Protein AF-A0AA46TJS6-F1 (afdb_monomer_lite)

Organism: NCBI:txid2908642

Sequence (65 aa):
MRNTELEHLDVLVGTWRLTLSDAWFLEPAGTEVHGSATVEWLGDAFVIVRSELDGELSIAILEPG

Secondary structure (DSSP, 8-state):
---TTTGGGGGG-EEEEEEE-S-TTSSSTT--EEEEEEEEEETTTEEEEEEEESS----------

Foldseek 3Di:
DADPVCVVCVVVADKDKDKDADDPQDPPHGDIWIWMWGWADDPRYDIDIDIDTPDDSPRPPPDDD

pLDDT: mean 84.65, std 13.57, range [51.03, 97.75]

Structure (mmCIF, N/CA/C/O backbone):
data_AF-A0AA46TJS6-F1
#
_entry.id   AF-A0AA46TJS6-F1
#
loop_
_atom_site.group_PDB
_atom_site.id
_atom_site.type_symbol
_atom_site.label_atom_id
_atom_site.label_alt_id
_atom_site.label_comp_id
_atom_site.label_asym_id
_atom_site.label_entity_id
_atom_site.label_seq_id
_atom_site.pdbx_PDB_ins_code
_ato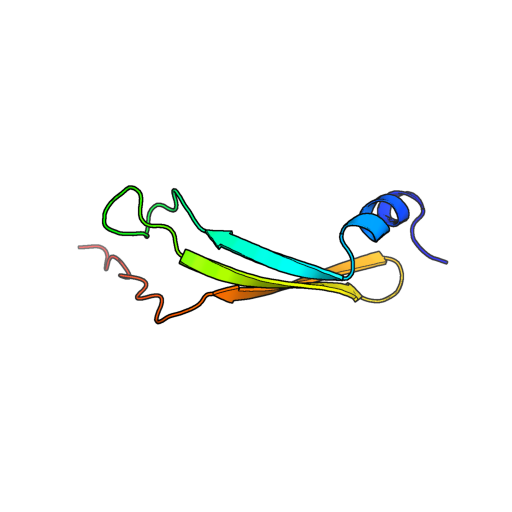m_site.Cartn_x
_atom_site.Cartn_y
_atom_site.Cartn_z
_atom_site.occupancy
_atom_site.B_iso_or_equiv
_atom_site.auth_seq_id
_atom_site.auth_comp_id
_atom_site.auth_asym_id
_atom_site.auth_atom_id
_atom_site.pdbx_PDB_model_num
ATOM 1 N N . MET A 1 1 ? 20.892 -1.069 -16.022 1.00 68.88 1 MET A N 1
ATOM 2 C CA . MET A 1 1 ? 20.392 -2.443 -16.258 1.00 68.88 1 MET A CA 1
ATOM 3 C C . MET A 1 1 ? 19.686 -2.810 -14.977 1.00 68.88 1 MET A C 1
ATOM 5 O O . MET A 1 1 ? 20.342 -2.761 -13.940 1.00 68.88 1 MET A O 1
ATOM 9 N N . ARG A 1 2 ? 18.371 -3.051 -15.031 1.00 68.38 2 ARG A N 1
ATOM 10 C CA . ARG A 1 2 ? 17.596 -3.408 -13.838 1.00 68.38 2 ARG A CA 1
ATOM 11 C C . ARG A 1 2 ? 18.137 -4.688 -13.220 1.00 68.38 2 ARG A C 1
ATOM 13 O O . ARG A 1 2 ? 18.643 -5.557 -13.927 1.00 68.38 2 ARG A O 1
ATOM 20 N N . ASN A 1 3 ? 18.085 -4.765 -11.896 1.00 75.50 3 ASN A N 1
ATOM 21 C CA . ASN A 1 3 ? 18.411 -5.991 -11.186 1.00 75.50 3 ASN A CA 1
ATOM 22 C C . ASN A 1 3 ? 17.365 -7.058 -11.545 1.00 75.50 3 ASN A C 1
ATOM 24 O O . ASN A 1 3 ? 16.194 -6.889 -11.219 1.00 75.5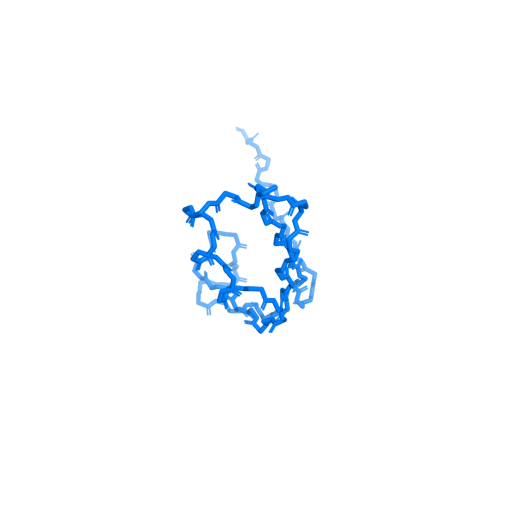0 3 ASN A O 1
ATOM 28 N N . THR A 1 4 ? 17.797 -8.136 -12.200 1.00 77.81 4 THR A N 1
ATOM 29 C CA . THR A 1 4 ? 16.928 -9.200 -12.726 1.00 77.81 4 THR A CA 1
ATOM 30 C C . THR A 1 4 ? 16.086 -9.872 -11.643 1.00 77.81 4 THR A C 1
ATOM 32 O O . THR A 1 4 ? 14.922 -10.171 -11.872 1.00 77.81 4 THR A O 1
ATOM 35 N N . GLU A 1 5 ? 16.616 -10.026 -10.427 1.00 80.25 5 GLU A N 1
ATOM 36 C CA . GLU A 1 5 ? 15.845 -10.586 -9.308 1.00 80.25 5 GLU A CA 1
ATOM 37 C C . GLU A 1 5 ? 14.714 -9.652 -8.862 1.00 80.25 5 GLU A C 1
ATOM 39 O O . GLU A 1 5 ? 13.684 -10.097 -8.355 1.00 80.25 5 GLU A O 1
ATOM 44 N N . LEU A 1 6 ? 14.891 -8.343 -9.062 1.00 78.62 6 LEU A N 1
ATOM 45 C CA . LEU A 1 6 ? 13.888 -7.347 -8.710 1.00 78.62 6 LEU A CA 1
ATOM 46 C C . LEU A 1 6 ? 12.843 -7.154 -9.807 1.00 78.62 6 LEU A C 1
ATOM 48 O O . LEU A 1 6 ? 11.776 -6.640 -9.499 1.00 78.62 6 LEU A O 1
ATOM 52 N N . GLU A 1 7 ? 13.064 -7.614 -11.041 1.00 82.31 7 GLU A N 1
ATOM 53 C CA . GLU A 1 7 ? 12.042 -7.571 -12.103 1.00 82.31 7 GLU A CA 1
ATOM 54 C C . GLU A 1 7 ? 10.745 -8.284 -11.682 1.00 82.31 7 GLU A C 1
ATOM 56 O O . GLU A 1 7 ? 9.656 -7.875 -12.071 1.00 82.31 7 GLU A O 1
ATOM 61 N N . HIS A 1 8 ? 10.822 -9.272 -10.784 1.00 86.62 8 HIS A N 1
ATOM 62 C CA . HIS A 1 8 ? 9.640 -9.901 -10.185 1.00 86.62 8 HIS A CA 1
ATOM 63 C C . HIS A 1 8 ? 8.743 -8.927 -9.401 1.00 86.62 8 HIS A C 1
ATOM 65 O O . HIS A 1 8 ? 7.560 -9.207 -9.207 1.00 86.62 8 HIS A O 1
ATOM 71 N N . LEU A 1 9 ? 9.273 -7.782 -8.964 1.00 88.50 9 LEU A N 1
ATOM 72 C CA . LEU A 1 9 ? 8.5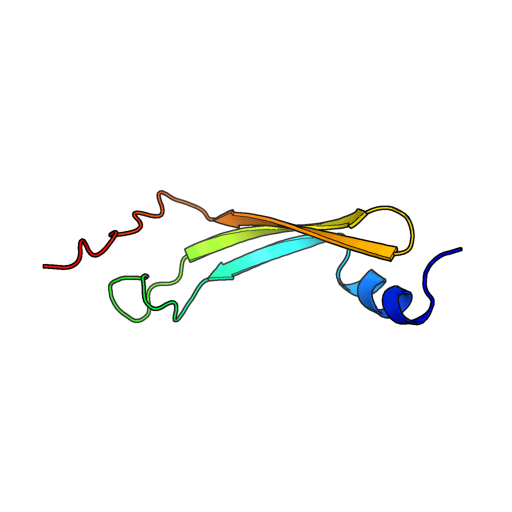20 -6.732 -8.280 1.00 88.50 9 LEU A CA 1
ATOM 73 C C . LEU A 1 9 ? 7.726 -5.843 -9.245 1.00 88.50 9 LEU A C 1
ATOM 75 O O . LEU A 1 9 ? 6.909 -5.058 -8.767 1.00 88.50 9 LEU A O 1
ATOM 79 N N . ASP A 1 10 ? 7.890 -5.975 -10.569 1.00 89.06 10 ASP A N 1
ATOM 80 C CA . ASP A 1 10 ? 7.104 -5.206 -11.5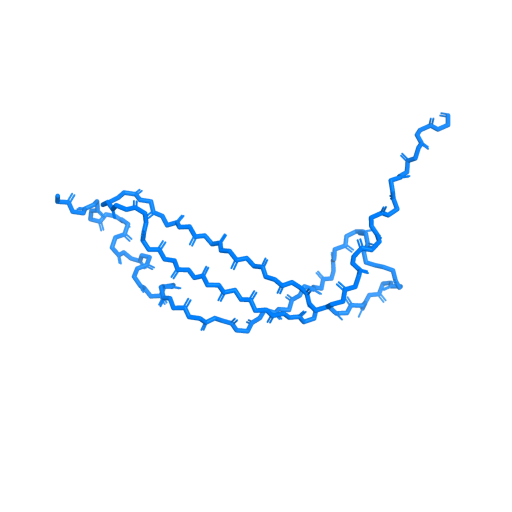50 1.00 89.06 10 ASP A CA 1
ATOM 81 C C . ASP A 1 10 ? 5.594 -5.388 -11.341 1.00 89.06 10 ASP A C 1
ATOM 83 O O . ASP A 1 10 ? 4.827 -4.447 -11.528 1.00 89.06 10 ASP A O 1
ATOM 87 N N . VAL A 1 11 ? 5.161 -6.568 -10.883 1.00 92.19 11 VAL A N 1
ATOM 88 C CA . VAL A 1 11 ? 3.747 -6.849 -10.578 1.00 92.19 11 VAL A CA 1
ATOM 89 C C . VAL A 1 11 ? 3.189 -5.975 -9.453 1.00 92.19 11 VAL A C 1
ATOM 91 O O . VAL A 1 11 ? 1.981 -5.770 -9.373 1.00 92.19 11 VAL A O 1
ATOM 94 N N . LEU A 1 12 ? 4.056 -5.468 -8.575 1.00 92.62 12 LEU A N 1
ATOM 95 C CA . LEU A 1 12 ? 3.661 -4.600 -7.475 1.00 92.62 12 LEU A CA 1
ATOM 96 C C . LEU A 1 12 ? 3.529 -3.143 -7.921 1.00 92.62 12 LEU A C 1
ATOM 98 O O . LEU A 1 12 ? 2.871 -2.381 -7.223 1.00 92.62 12 LEU A O 1
ATOM 102 N N . VAL A 1 13 ? 4.121 -2.741 -9.050 1.00 94.38 13 VAL A N 1
ATOM 103 C CA . VAL A 1 13 ? 4.125 -1.344 -9.509 1.00 94.38 13 VAL A CA 1
ATOM 104 C C . VAL A 1 13 ? 2.723 -0.906 -9.914 1.00 94.38 13 VAL A C 1
ATOM 106 O O . VAL A 1 13 ? 2.072 -1.530 -10.750 1.00 94.38 13 VAL A O 1
ATOM 109 N N . GLY A 1 14 ? 2.271 0.211 -9.348 1.00 96.12 14 GLY A N 1
ATOM 110 C CA . GLY A 1 14 ? 0.946 0.759 -9.606 1.00 96.12 14 GLY A CA 1
ATOM 111 C C . GLY A 1 14 ? 0.296 1.354 -8.364 1.00 96.12 14 GLY A C 1
ATOM 112 O O . GLY A 1 14 ? 0.958 1.667 -7.373 1.00 96.12 14 GLY A O 1
ATOM 113 N N . THR A 1 15 ? -1.021 1.524 -8.442 1.00 97.38 15 THR A N 1
ATOM 114 C CA .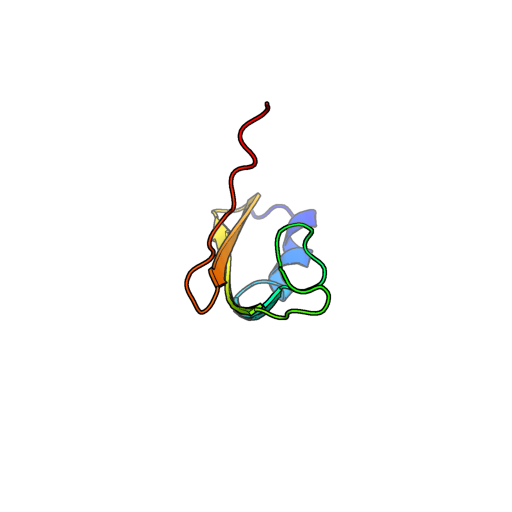 THR A 1 15 ? -1.846 2.055 -7.356 1.00 97.38 15 THR A CA 1
ATOM 115 C C . THR A 1 15 ? -2.699 0.949 -6.760 1.00 97.38 15 THR A C 1
ATOM 117 O O . THR A 1 15 ? -3.352 0.193 -7.480 1.00 97.38 15 THR A O 1
ATOM 120 N N . TRP A 1 16 ? -2.734 0.905 -5.435 1.00 97.62 16 TRP A N 1
ATOM 121 C CA . TRP A 1 16 ? -3.410 -0.115 -4.654 1.00 97.62 16 TRP A CA 1
ATOM 122 C C . TRP A 1 16 ? -4.401 0.517 -3.691 1.00 97.62 16 TRP A C 1
ATOM 124 O O . TRP A 1 16 ? -4.169 1.597 -3.146 1.00 97.62 16 TRP A O 1
ATOM 134 N N . ARG A 1 17 ? -5.493 -0.204 -3.443 1.00 96.62 17 ARG A N 1
ATOM 135 C CA . ARG A 1 17 ? -6.290 -0.004 -2.234 1.00 96.62 17 ARG A CA 1
ATOM 136 C C . ARG A 1 17 ? -5.605 -0.726 -1.087 1.00 96.62 17 ARG A C 1
ATOM 138 O O . ARG A 1 17 ? -5.187 -1.871 -1.252 1.00 96.62 17 ARG A O 1
ATOM 145 N N . LEU A 1 18 ? -5.512 -0.059 0.051 1.00 95.44 18 LEU A N 1
ATOM 146 C CA . LEU A 1 18 ? -4.870 -0.576 1.247 1.00 95.44 18 LEU A CA 1
ATOM 147 C C . LEU A 1 18 ? -5.908 -0.754 2.357 1.00 95.44 18 LEU A C 1
ATOM 149 O O . LEU A 1 18 ? -6.895 -0.025 2.435 1.00 95.44 18 LEU A O 1
ATOM 153 N N . THR A 1 19 ? -5.713 -1.767 3.192 1.00 95.31 19 THR A N 1
ATOM 154 C CA . THR A 1 19 ? -6.468 -1.972 4.430 1.00 95.31 19 THR A CA 1
ATOM 155 C C . THR A 1 19 ? -5.470 -2.368 5.505 1.00 95.31 19 THR A C 1
ATOM 157 O O . THR A 1 19 ? -4.727 -3.334 5.333 1.00 95.31 19 THR A O 1
ATOM 160 N N . LEU A 1 20 ? -5.410 -1.575 6.568 1.00 92.69 20 LEU A N 1
ATOM 161 C CA . LEU A 1 20 ? -4.640 -1.842 7.770 1.00 92.69 20 LEU A CA 1
ATOM 162 C C . LEU A 1 20 ? -5.593 -2.421 8.816 1.00 92.69 20 LEU A C 1
ATOM 164 O O . LEU A 1 20 ? -6.529 -1.747 9.237 1.00 92.69 20 LEU A O 1
ATOM 168 N N . SER A 1 21 ? -5.338 -3.653 9.235 1.00 93.69 21 SER A N 1
ATOM 169 C CA . SER A 1 21 ? -6.059 -4.350 10.299 1.00 93.69 21 SER A CA 1
ATOM 170 C C . SER A 1 21 ? -5.055 -4.951 11.282 1.00 93.69 21 SER A C 1
ATOM 172 O O . SER A 1 21 ? -3.856 -5.004 10.996 1.00 93.69 21 SER A O 1
ATOM 174 N N . ASP A 1 22 ? -5.535 -5.390 12.447 1.00 92.25 22 ASP A N 1
ATOM 175 C CA . ASP A 1 22 ? -4.768 -6.196 13.415 1.00 92.25 22 ASP A CA 1
ATOM 176 C C . ASP A 1 22 ? -3.435 -5.572 13.880 1.00 92.25 22 ASP A C 1
ATOM 178 O O . ASP A 1 22 ? -2.521 -6.260 14.342 1.00 92.25 22 ASP A O 1
ATOM 182 N N . ALA A 1 23 ? -3.314 -4.248 13.779 1.00 89.81 23 ALA A N 1
ATOM 183 C CA . ALA A 1 23 ? -2.178 -3.510 14.299 1.00 89.81 23 ALA A CA 1
ATOM 184 C C . ALA A 1 23 ? -2.384 -3.206 15.788 1.00 89.81 23 ALA A C 1
ATOM 186 O O . ALA A 1 23 ? -3.455 -2.785 16.207 1.00 89.81 23 ALA A O 1
ATOM 187 N N . TRP A 1 24 ? -1.327 -3.377 16.586 1.00 87.69 24 TRP A N 1
ATOM 188 C CA . TRP A 1 24 ? -1.365 -3.255 18.052 1.00 87.69 24 TRP A CA 1
ATOM 189 C C . TRP A 1 24 ? -1.832 -1.886 18.577 1.00 87.69 24 TRP A C 1
ATOM 191 O O . TRP A 1 24 ? -2.200 -1.782 19.739 1.00 87.69 24 TRP A O 1
ATOM 201 N N . PHE A 1 25 ? -1.773 -0.844 17.745 1.00 85.19 25 PHE A N 1
ATOM 202 C CA . PHE A 1 25 ? -2.190 0.523 18.069 1.00 85.19 25 PHE A CA 1
ATOM 203 C C . PHE A 1 25 ? -3.582 0.877 17.522 1.00 85.19 25 PHE A C 1
ATOM 205 O O . PHE A 1 25 ? -4.039 2.002 17.718 1.00 85.19 25 PHE A O 1
ATOM 212 N N . LEU A 1 26 ? -4.237 -0.038 16.800 1.00 88.12 26 LEU A N 1
ATOM 213 C CA . LEU A 1 26 ? -5.608 0.152 16.345 1.00 88.12 26 LEU A CA 1
ATOM 214 C C . LEU A 1 26 ? -6.565 -0.307 17.440 1.00 88.12 26 LEU A C 1
ATOM 216 O O . LEU A 1 26 ? -6.706 -1.499 17.703 1.00 88.12 26 LEU A O 1
ATOM 220 N N . GLU A 1 27 ? -7.237 0.662 18.052 1.00 84.31 27 GLU A N 1
ATOM 221 C CA . GLU A 1 27 ? -8.252 0.431 19.070 1.00 84.31 27 GLU A CA 1
ATOM 222 C C . GLU A 1 27 ? -9.622 0.925 18.582 1.00 84.31 27 GLU A C 1
ATOM 224 O O . GLU A 1 27 ? -9.712 2.024 18.027 1.00 84.31 27 GLU A O 1
ATOM 229 N N . PRO A 1 28 ? -10.703 0.159 18.818 1.00 89.00 28 PRO A N 1
ATOM 230 C CA . PRO A 1 28 ? -10.726 -1.168 19.444 1.00 89.00 28 PRO A CA 1
ATOM 231 C C . PRO A 1 28 ? -10.144 -2.277 18.546 1.00 89.00 28 PRO A C 1
ATOM 233 O O . PRO A 1 28 ? -10.057 -2.124 17.327 1.00 89.00 28 PRO A O 1
ATOM 236 N N . ALA A 1 29 ? -9.819 -3.429 19.137 1.00 88.12 29 ALA A N 1
ATOM 237 C CA . ALA A 1 29 ? -9.453 -4.634 18.388 1.00 88.12 29 ALA A CA 1
ATOM 238 C C . ALA A 1 29 ? -10.482 -4.969 17.286 1.00 88.12 29 ALA A C 1
ATOM 240 O O . ALA A 1 29 ? -11.694 -4.931 17.514 1.00 88.12 29 ALA A O 1
ATOM 241 N N . GLY A 1 30 ? -9.988 -5.316 16.095 1.00 90.12 30 GLY A N 1
ATOM 242 C CA . GLY A 1 30 ? -10.808 -5.535 14.897 1.00 90.12 30 GLY A CA 1
ATOM 243 C C . GLY A 1 30 ? -11.109 -4.266 14.091 1.00 90.12 30 GLY A C 1
ATOM 244 O O . GLY A 1 30 ? -11.849 -4.336 13.114 1.00 90.12 30 GLY A O 1
ATOM 245 N N . THR A 1 31 ? -10.549 -3.114 14.473 1.00 91.88 31 THR A N 1
ATOM 246 C CA . THR A 1 31 ? -10.610 -1.898 13.652 1.00 91.88 31 THR A CA 1
ATOM 247 C C . THR A 1 31 ? -9.839 -2.092 12.349 1.00 91.88 31 THR A C 1
ATOM 249 O O . THR A 1 31 ? -8.684 -2.520 12.354 1.00 91.88 31 THR A O 1
ATOM 252 N N . GLU A 1 32 ? -10.477 -1.720 11.243 1.00 93.75 32 GLU A N 1
ATOM 253 C CA . GLU A 1 32 ? -9.857 -1.621 9.927 1.00 93.75 32 GLU A CA 1
ATOM 254 C C . GLU A 1 32 ? -9.746 -0.151 9.519 1.00 93.75 32 GLU A C 1
ATOM 256 O O . GLU A 1 32 ? -10.707 0.614 9.629 1.00 93.75 32 GLU A O 1
ATOM 261 N N . VAL A 1 33 ? -8.572 0.238 9.026 1.00 92.81 33 VAL A N 1
ATOM 262 C CA . VAL A 1 33 ? -8.329 1.554 8.429 1.00 92.81 33 VAL A CA 1
ATOM 263 C C . VAL A 1 33 ? -8.012 1.350 6.958 1.00 92.81 33 VAL A C 1
ATOM 265 O O . VAL A 1 33 ? -7.040 0.683 6.603 1.00 92.81 33 VAL A O 1
ATOM 268 N N . HIS A 1 34 ? -8.844 1.907 6.087 1.00 94.62 34 HIS A N 1
ATOM 269 C CA . HIS A 1 34 ? -8.609 1.851 4.650 1.00 94.62 34 HIS A CA 1
ATOM 270 C C . HIS A 1 34 ? -7.671 2.972 4.205 1.00 94.62 34 HIS A C 1
ATOM 272 O O . HIS A 1 34 ? -7.380 3.905 4.949 1.00 94.62 34 HIS A O 1
ATOM 278 N N . GLY A 1 35 ? -7.157 2.855 2.991 1.00 94.69 35 GLY A N 1
ATOM 279 C CA . GLY A 1 35 ? -6.325 3.883 2.400 1.00 94.69 35 GLY A CA 1
ATOM 280 C C . GLY A 1 35 ? -5.901 3.528 0.989 1.00 94.69 3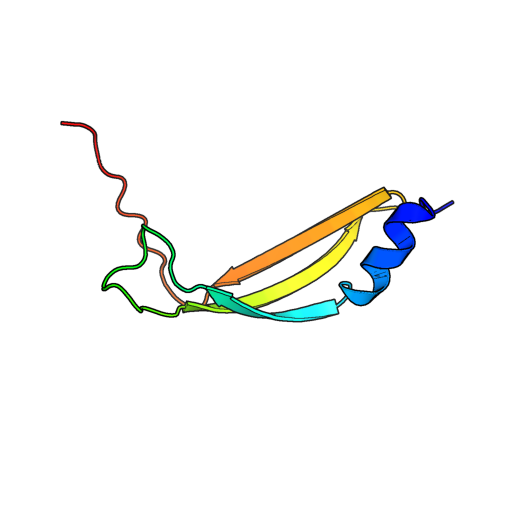5 GLY A C 1
ATOM 281 O O . GLY A 1 35 ? -6.463 2.638 0.334 1.00 94.69 35 GLY A O 1
ATOM 282 N N . SER A 1 36 ? -4.858 4.199 0.529 1.00 96.50 36 SER A N 1
ATOM 283 C CA . SER A 1 36 ? -4.245 3.931 -0.762 1.00 96.50 36 SER A CA 1
ATOM 284 C C . SER A 1 36 ? -2.739 3.770 -0.632 1.00 96.50 36 SER A C 1
ATOM 286 O O . SER A 1 36 ? -2.117 4.251 0.314 1.00 96.50 36 SER A O 1
ATOM 288 N N . ALA A 1 37 ? -2.146 3.062 -1.584 1.00 97.06 37 ALA A N 1
ATOM 289 C CA . ALA A 1 37 ? -0.703 3.003 -1.716 1.00 97.06 37 ALA A CA 1
ATOM 290 C C . ALA A 1 37 ? -0.292 3.122 -3.179 1.00 97.06 37 ALA A C 1
ATOM 292 O O . ALA A 1 37 ? -0.977 2.621 -4.073 1.00 97.06 37 ALA A O 1
ATOM 293 N N . THR A 1 38 ? 0.848 3.753 -3.426 1.00 97.75 38 THR A N 1
ATOM 294 C CA . THR A 1 38 ? 1.534 3.700 -4.713 1.00 97.75 38 THR A CA 1
ATOM 295 C C . THR A 1 38 ? 2.858 2.979 -4.558 1.00 97.75 38 THR A C 1
ATOM 297 O O . THR A 1 38 ? 3.586 3.170 -3.582 1.00 97.75 38 THR A O 1
ATOM 300 N N . VAL A 1 39 ? 3.159 2.130 -5.532 1.00 96.75 39 VAL A N 1
ATOM 301 C CA . VAL A 1 39 ? 4.436 1.435 -5.635 1.00 96.75 39 VAL A CA 1
ATOM 302 C C . VAL A 1 39 ? 5.088 1.851 -6.940 1.00 96.75 39 VAL A C 1
ATOM 304 O O . VAL A 1 39 ? 4.491 1.719 -8.009 1.00 96.75 39 VAL A O 1
ATOM 307 N N . GLU A 1 40 ? 6.309 2.362 -6.851 1.00 95.19 40 GLU A N 1
ATOM 308 C CA . GLU A 1 40 ? 7.042 2.925 -7.982 1.00 95.19 40 GLU A CA 1
ATOM 309 C C . GLU A 1 40 ? 8.498 2.465 -7.957 1.00 95.19 40 GLU A C 1
ATOM 311 O O . GLU A 1 40 ? 9.095 2.296 -6.893 1.00 95.19 40 GLU A O 1
ATOM 316 N N . TRP A 1 41 ? 9.103 2.322 -9.133 1.00 93.31 41 TRP A N 1
ATOM 317 C CA . TRP A 1 41 ? 10.541 2.100 -9.243 1.00 93.31 41 TRP A CA 1
ATOM 318 C C . TRP A 1 41 ? 11.331 3.332 -8.805 1.00 93.31 41 TRP A C 1
ATOM 320 O O . TRP A 1 41 ? 11.119 4.439 -9.303 1.00 93.31 41 TRP A O 1
ATOM 330 N N . LEU A 1 42 ? 12.315 3.115 -7.939 1.00 91.31 42 LEU A N 1
ATOM 331 C CA . LEU A 1 42 ? 13.383 4.058 -7.651 1.00 91.31 42 LEU A CA 1
ATOM 332 C C . LEU A 1 42 ? 14.661 3.592 -8.354 1.00 91.31 42 LEU A C 1
ATOM 334 O O . LEU A 1 42 ? 15.434 2.775 -7.845 1.00 91.31 42 LEU A O 1
ATOM 338 N N . GLY A 1 43 ? 14.879 4.140 -9.547 1.00 88.38 43 GLY A N 1
ATOM 339 C CA . GLY A 1 43 ? 15.982 3.735 -10.411 1.00 88.38 43 GLY A CA 1
ATOM 340 C C . GLY A 1 43 ? 15.865 2.270 -10.840 1.00 88.38 43 GLY A C 1
ATOM 341 O O . GLY A 1 43 ? 14.773 1.777 -11.108 1.00 88.38 43 GLY A O 1
ATOM 342 N N . ASP A 1 44 ? 17.008 1.586 -10.905 1.00 85.38 44 ASP A N 1
ATOM 343 C CA . ASP A 1 44 ? 17.120 0.230 -11.462 1.00 85.38 44 ASP A CA 1
ATOM 344 C C . ASP A 1 44 ? 17.139 -0.887 -10.397 1.00 85.38 44 ASP A C 1
ATOM 346 O O . ASP A 1 44 ? 17.232 -2.067 -10.743 1.00 85.38 44 ASP A O 1
ATOM 350 N N . ALA A 1 45 ? 17.118 -0.532 -9.108 1.00 86.62 45 ALA A N 1
ATOM 351 C CA . ALA A 1 45 ? 17.447 -1.463 -8.024 1.00 86.62 45 ALA A CA 1
ATOM 352 C C . ALA A 1 45 ? 16.555 -1.363 -6.777 1.00 86.62 45 ALA A C 1
ATOM 354 O O . ALA A 1 45 ? 16.781 -2.101 -5.823 1.00 86.62 45 ALA A O 1
ATOM 355 N N . PHE A 1 46 ? 15.569 -0.466 -6.747 1.00 88.94 46 PHE A N 1
ATOM 356 C CA . PHE A 1 46 ? 14.707 -0.287 -5.580 1.00 88.94 46 PHE A CA 1
ATOM 357 C C . PHE A 1 46 ? 13.275 0.012 -5.999 1.00 88.94 46 PHE A C 1
ATOM 359 O O . PHE A 1 46 ? 13.042 0.591 -7.055 1.00 88.94 46 PHE A O 1
ATOM 366 N N . VAL A 1 47 ? 12.325 -0.315 -5.128 1.00 91.44 47 VAL A N 1
ATOM 367 C CA . VAL A 1 47 ? 10.942 0.158 -5.213 1.00 91.44 47 VAL A CA 1
ATOM 368 C C . VAL A 1 47 ? 10.639 1.024 -3.995 1.00 91.44 47 VAL A C 1
ATOM 370 O O . VAL A 1 47 ? 11.093 0.731 -2.888 1.00 91.44 47 VAL A O 1
ATOM 373 N N . ILE A 1 48 ? 9.891 2.102 -4.196 1.00 94.75 48 ILE A N 1
ATOM 374 C CA . ILE A 1 48 ? 9.308 2.896 -3.116 1.00 94.75 48 ILE A CA 1
ATOM 375 C C . ILE A 1 48 ? 7.842 2.503 -3.002 1.00 94.75 48 ILE A C 1
ATOM 377 O O . ILE A 1 48 ? 7.129 2.493 -4.002 1.00 94.75 48 ILE A O 1
ATOM 381 N N . VAL A 1 49 ? 7.397 2.257 -1.772 1.00 95.62 49 VAL A N 1
ATOM 382 C CA . VAL A 1 49 ? 5.980 2.167 -1.419 1.00 95.62 49 VAL A CA 1
ATOM 383 C C . VAL A 1 49 ? 5.618 3.422 -0.631 1.00 95.62 49 VAL A C 1
ATOM 385 O O . VAL A 1 49 ? 6.221 3.690 0.409 1.00 95.62 49 VAL A O 1
ATOM 388 N N . ARG A 1 50 ? 4.665 4.209 -1.131 1.00 96.38 50 ARG A N 1
ATOM 389 C CA . ARG A 1 50 ? 4.067 5.332 -0.395 1.00 96.38 50 ARG A CA 1
ATOM 390 C C . ARG A 1 50 ? 2.636 4.960 -0.061 1.00 96.38 50 ARG A C 1
ATOM 392 O O . ARG A 1 50 ? 1.899 4.593 -0.966 1.00 96.38 50 ARG A O 1
ATOM 399 N N . SER A 1 51 ? 2.255 5.081 1.202 1.00 93.94 51 SER A N 1
ATOM 400 C CA . SER A 1 51 ? 0.900 4.775 1.654 1.00 93.94 51 SER A CA 1
ATOM 401 C C . SER A 1 51 ? 0.288 5.986 2.334 1.00 93.94 51 SER A C 1
ATOM 403 O O . SER A 1 51 ? 0.958 6.683 3.094 1.00 93.94 51 SER A O 1
ATOM 405 N N . GLU A 1 52 ? -0.991 6.193 2.074 1.00 93.75 52 GLU A N 1
ATOM 406 C CA . GLU A 1 52 ? -1.844 7.154 2.754 1.00 93.75 52 GLU A CA 1
ATOM 407 C C . GLU A 1 52 ? -2.987 6.369 3.392 1.00 93.75 52 GLU A C 1
ATOM 409 O O . GLU A 1 52 ? -3.633 5.557 2.728 1.00 93.75 52 GLU A O 1
ATOM 414 N N . LEU A 1 53 ? -3.180 6.555 4.694 1.00 91.12 53 LEU A N 1
ATOM 415 C CA . LEU A 1 53 ? -4.259 5.936 5.453 1.00 91.12 53 LEU A CA 1
ATOM 416 C C . LEU A 1 53 ? -5.355 6.978 5.644 1.00 91.12 53 LEU A C 1
ATOM 418 O O . LEU A 1 53 ? -5.067 8.122 5.996 1.00 91.12 53 LEU A O 1
ATOM 422 N N . ASP A 1 54 ? -6.597 6.578 5.404 1.00 84.94 54 ASP A N 1
ATOM 423 C CA . ASP A 1 54 ? -7.745 7.462 5.518 1.00 84.94 54 ASP A CA 1
ATOM 424 C C . ASP A 1 54 ? -8.018 7.734 7.008 1.00 84.94 54 ASP A C 1
ATOM 426 O O . ASP A 1 54 ? -8.299 6.819 7.782 1.00 84.94 54 ASP A O 1
ATOM 430 N N . GLY A 1 55 ? -7.954 9.004 7.417 1.00 72.12 55 GLY A N 1
ATOM 431 C CA . GLY A 1 55 ? -8.270 9.444 8.780 1.00 72.12 55 GLY A CA 1
ATOM 432 C C . GLY A 1 55 ? -7.063 9.871 9.622 1.00 72.12 55 GLY A C 1
ATOM 433 O O . GLY A 1 55 ? -5.925 9.918 9.165 1.00 72.12 55 GLY A O 1
ATOM 434 N N . GLU A 1 56 ? -7.330 10.246 10.874 1.00 62.56 56 GLU A N 1
ATOM 435 C CA . GLU A 1 56 ? -6.315 10.702 11.826 1.00 62.56 56 GLU A CA 1
ATOM 436 C C . GLU A 1 56 ? -5.806 9.502 12.637 1.00 62.56 56 GLU A C 1
ATOM 438 O O . GLU A 1 56 ? -6.490 8.993 13.523 1.00 62.56 56 GLU A O 1
ATOM 443 N N . LEU A 1 57 ? -4.603 9.015 12.318 1.00 61.41 57 LEU A N 1
ATOM 444 C CA . LEU A 1 57 ? -3.937 7.999 13.133 1.00 61.41 57 LEU A CA 1
ATOM 445 C C . LEU A 1 57 ? -3.428 8.656 14.414 1.00 61.41 57 LEU A C 1
ATOM 447 O O . LEU A 1 57 ? -2.313 9.180 14.463 1.00 61.41 57 LEU A O 1
ATOM 451 N N . SER A 1 58 ? -4.234 8.625 15.471 1.00 56.28 58 SER A N 1
ATOM 452 C CA . SER A 1 58 ? -3.747 8.970 16.800 1.00 56.28 58 SER A CA 1
ATOM 453 C C . SER A 1 58 ? -2.841 7.841 17.292 1.00 56.28 58 SER A C 1
ATOM 455 O O . SER A 1 58 ? -3.311 6.842 17.837 1.00 56.28 58 SER A O 1
ATOM 457 N N . ILE A 1 59 ? -1.529 7.978 17.100 1.00 53.88 59 ILE A N 1
ATOM 458 C CA . ILE A 1 59 ? -0.567 7.155 17.834 1.00 53.88 59 ILE A CA 1
ATOM 459 C C . ILE A 1 59 ? -0.660 7.598 19.293 1.00 53.88 59 ILE A C 1
ATOM 461 O O . ILE A 1 59 ? -0.166 8.664 19.662 1.00 53.88 59 ILE A O 1
ATOM 465 N N . ALA A 1 60 ? -1.309 6.789 20.128 1.00 55.47 60 ALA A N 1
ATOM 466 C CA . ALA A 1 60 ? -1.154 6.906 21.567 1.00 55.47 60 ALA A CA 1
ATOM 467 C C . ALA A 1 60 ? 0.289 6.499 21.890 1.00 55.47 60 ALA A C 1
ATOM 469 O O . ALA A 1 60 ? 0.608 5.316 22.006 1.00 55.47 60 ALA A O 1
ATOM 470 N N . ILE A 1 61 ? 1.191 7.480 21.954 1.00 59.16 61 ILE A N 1
ATOM 471 C CA . ILE A 1 61 ? 2.531 7.255 22.485 1.00 59.16 61 ILE A CA 1
ATOM 472 C C . ILE A 1 61 ? 2.317 6.886 23.951 1.00 59.16 61 ILE A C 1
ATOM 474 O O . ILE A 1 61 ? 1.923 7.724 24.760 1.00 59.16 61 ILE A O 1
ATOM 478 N N . LEU A 1 62 ? 2.497 5.607 24.274 1.00 56.84 62 LEU A N 1
ATOM 479 C CA . LEU A 1 62 ? 2.546 5.149 25.653 1.00 56.84 62 LEU A CA 1
ATOM 480 C C . LEU A 1 62 ? 3.801 5.769 26.274 1.00 56.84 62 LEU A C 1
ATOM 482 O O . LEU A 1 62 ? 4.908 5.271 26.080 1.00 56.84 62 LEU A O 1
ATOM 486 N N . GLU A 1 63 ? 3.628 6.892 26.968 1.00 51.03 63 GLU A N 1
ATOM 487 C CA . GLU A 1 63 ? 4.653 7.441 27.850 1.00 51.03 63 GLU A CA 1
ATOM 488 C C . GLU A 1 63 ? 5.007 6.351 28.882 1.00 51.03 63 GLU A C 1
ATOM 490 O O . GLU A 1 63 ? 4.104 5.834 29.552 1.00 51.03 63 GLU A O 1
ATOM 495 N N . PRO A 1 64 ? 6.283 5.945 29.003 1.00 56.81 64 PRO A N 1
ATOM 496 C CA . PRO A 1 64 ? 6.682 4.977 30.011 1.00 56.81 64 PRO A CA 1
ATOM 497 C C . PRO A 1 64 ? 6.573 5.634 31.393 1.00 56.81 64 PRO A C 1
ATOM 499 O O . PRO A 1 64 ? 7.257 6.620 31.671 1.00 56.81 64 PRO A O 1
ATOM 502 N N . GLY A 1 65 ? 5.679 5.099 32.228 1.00 55.53 65 GLY A N 1
ATOM 503 C CA . GLY A 1 65 ? 5.579 5.429 33.653 1.00 55.53 65 GLY A CA 1
ATOM 504 C C . GLY A 1 65 ? 6.705 4.836 34.489 1.00 55.53 65 GLY A C 1
ATOM 505 O O . GLY A 1 65 ? 7.326 3.843 34.043 1.00 55.53 65 GLY A O 1
#

Radius of gyration: 16.22 Å; chains: 1; bounding box: 31×21×50 Å